Protein AF-A0A258SNY0-F1 (afdb_monomer_lite)

pLDDT: mean 78.44, std 16.52, range [47.41, 96.06]

Structure (mmCIF, N/CA/C/O backbone):
data_AF-A0A258SNY0-F1
#
_entry.id   AF-A0A258SNY0-F1
#
loop_
_atom_site.group_PDB
_atom_site.id
_atom_site.type_symbol
_atom_site.label_atom_id
_atom_site.label_alt_id
_atom_site.label_comp_id
_atom_site.label_asym_id
_atom_site.label_entity_id
_atom_site.label_seq_id
_atom_site.pdbx_PDB_ins_code
_atom_site.Cartn_x
_atom_site.Cartn_y
_atom_site.Cartn_z
_atom_site.occupancy
_atom_site.B_iso_or_equiv
_atom_site.auth_seq_id
_atom_site.auth_comp_id
_atom_site.auth_asym_id
_atom_site.auth_atom_id
_atom_site.pdbx_PDB_model_num
ATOM 1 N N . MET A 1 1 ? 5.018 -7.523 -1.132 1.00 85.94 1 MET A N 1
ATOM 2 C CA . MET A 1 1 ? 5.722 -6.440 -0.406 1.00 85.94 1 MET A CA 1
ATOM 3 C C . MET A 1 1 ? 4.901 -5.987 0.795 1.00 85.94 1 MET A C 1
ATOM 5 O O . MET A 1 1 ? 3.728 -6.340 0.863 1.00 85.94 1 MET A O 1
ATOM 9 N N . ILE A 1 2 ? 5.495 -5.226 1.718 1.00 90.06 2 ILE A N 1
ATOM 10 C CA . ILE A 1 2 ? 4.806 -4.664 2.890 1.00 90.06 2 ILE A CA 1
ATOM 11 C C . ILE A 1 2 ? 4.888 -3.136 2.836 1.00 90.06 2 ILE A C 1
ATOM 13 O O . ILE A 1 2 ? 5.974 -2.595 2.643 1.00 90.06 2 ILE A O 1
ATOM 17 N N . ALA A 1 3 ? 3.759 -2.459 3.033 1.00 90.25 3 ALA A N 1
ATOM 18 C CA . ALA A 1 3 ? 3.656 -1.005 3.106 1.00 90.25 3 ALA A CA 1
ATOM 19 C C . ALA A 1 3 ? 2.977 -0.576 4.413 1.00 90.25 3 ALA A C 1
ATOM 21 O O . ALA A 1 3 ? 2.019 -1.202 4.852 1.00 90.25 3 ALA A O 1
ATOM 22 N N . ASN A 1 4 ? 3.466 0.494 5.042 1.00 90.12 4 ASN A N 1
ATOM 23 C CA . ASN A 1 4 ? 2.977 0.948 6.346 1.00 90.12 4 ASN A CA 1
ATOM 24 C C . ASN A 1 4 ? 2.079 2.181 6.201 1.00 90.12 4 ASN A C 1
ATOM 26 O O . ASN A 1 4 ? 2.569 3.309 6.081 1.00 90.12 4 ASN A O 1
ATOM 30 N N . PHE A 1 5 ? 0.768 1.974 6.268 1.00 90.56 5 PHE A N 1
ATOM 31 C CA . PHE A 1 5 ? -0.232 3.038 6.172 1.00 90.56 5 PHE A CA 1
ATOM 32 C C . PHE A 1 5 ? -0.550 3.603 7.550 1.00 90.56 5 PHE A C 1
ATOM 34 O O . PHE A 1 5 ? -0.514 2.869 8.536 1.00 90.56 5 PHE A O 1
ATOM 41 N N . LYS A 1 6 ? -0.882 4.895 7.644 1.00 91.12 6 LYS A N 1
ATOM 42 C CA . LYS A 1 6 ? -1.506 5.415 8.870 1.00 91.12 6 LYS A CA 1
ATOM 43 C C . LYS A 1 6 ? -2.837 4.696 9.069 1.00 91.12 6 LYS A C 1
ATOM 45 O O . LYS A 1 6 ? -3.544 4.460 8.094 1.00 91.12 6 LYS A O 1
ATOM 50 N N . GLU A 1 7 ? -3.213 4.421 10.311 1.00 86.12 7 GLU A N 1
ATOM 51 C CA . GLU A 1 7 ? -4.513 3.813 10.625 1.00 86.12 7 GLU A CA 1
ATOM 52 C C . GLU A 1 7 ? -5.679 4.570 9.963 1.00 86.12 7 GLU A C 1
ATOM 54 O O . GLU A 1 7 ? -6.530 3.972 9.313 1.00 86.12 7 GLU A O 1
ATOM 59 N N . THR A 1 8 ? -5.639 5.905 9.999 1.00 89.12 8 THR A N 1
ATOM 60 C CA . THR A 1 8 ? -6.658 6.772 9.384 1.00 89.12 8 THR A CA 1
ATOM 61 C C . THR A 1 8 ? -6.747 6.661 7.860 1.00 89.12 8 THR A C 1
ATOM 63 O O . THR A 1 8 ? -7.723 7.117 7.278 1.00 89.12 8 THR A O 1
ATOM 66 N N . GLN A 1 9 ? -5.723 6.123 7.193 1.00 90.06 9 GLN A N 1
ATOM 67 C CA . GLN A 1 9 ? -5.724 5.897 5.744 1.00 90.06 9 GLN A CA 1
ATOM 68 C C . GLN A 1 9 ? -6.345 4.546 5.367 1.00 90.06 9 GLN A C 1
ATOM 70 O O . GLN A 1 9 ? -6.567 4.296 4.188 1.00 90.06 9 GLN A O 1
ATOM 75 N N . LEU A 1 10 ? -6.614 3.667 6.339 1.00 90.94 10 LEU A N 1
ATOM 76 C CA . LEU A 1 10 ? -7.127 2.319 6.092 1.00 90.94 10 LEU A CA 1
ATOM 77 C C . LEU A 1 10 ? -8.652 2.207 6.136 1.00 90.94 10 LEU A C 1
ATOM 79 O O . LEU A 1 10 ? -9.173 1.130 5.851 1.00 90.94 10 LEU A O 1
ATOM 83 N N . THR A 1 11 ? -9.362 3.298 6.438 1.00 90.44 11 THR A N 1
ATOM 84 C CA . THR A 1 11 ? -10.829 3.353 6.580 1.00 90.44 11 THR A CA 1
ATOM 85 C C . THR A 1 11 ? -11.559 2.590 5.476 1.00 90.44 11 THR A C 1
ATOM 87 O O . THR A 1 11 ? -12.398 1.730 5.761 1.00 90.44 11 THR A O 1
ATOM 90 N N . ASP A 1 12 ? -11.151 2.807 4.225 1.00 91.19 12 ASP A N 1
ATOM 91 C CA . ASP A 1 12 ? -11.783 2.220 3.038 1.00 91.19 12 ASP A CA 1
ATOM 92 C C . ASP A 1 12 ? -10.910 1.172 2.341 1.00 91.19 12 ASP A C 1
ATOM 94 O O . ASP A 1 12 ? -11.287 0.636 1.295 1.00 91.19 12 ASP A O 1
ATOM 98 N N . VAL A 1 13 ? -9.753 0.844 2.924 1.00 92.94 13 VAL A N 1
ATOM 99 C CA . VAL A 1 13 ? -8.841 -0.149 2.359 1.00 92.94 13 VAL A CA 1
ATOM 100 C C . VAL A 1 13 ? -9.364 -1.551 2.656 1.00 92.94 13 VAL A C 1
ATOM 102 O O . VAL A 1 13 ? -9.696 -1.889 3.793 1.00 92.94 13 VAL A O 1
ATOM 105 N N . ARG A 1 14 ? -9.464 -2.387 1.626 1.00 93.31 14 ARG A N 1
ATOM 106 C CA . ARG A 1 14 ? -9.977 -3.760 1.697 1.00 93.31 14 ARG A CA 1
ATOM 107 C C . ARG A 1 14 ? -9.106 -4.689 0.857 1.00 93.31 14 ARG A C 1
ATOM 109 O O . ARG A 1 14 ? -8.510 -4.274 -0.136 1.00 93.31 14 ARG A O 1
ATOM 116 N N . LYS A 1 15 ? -9.071 -5.969 1.240 1.00 94.94 15 LYS A N 1
ATOM 117 C CA . LYS A 1 15 ? -8.428 -7.027 0.448 1.00 94.94 15 LYS A CA 1
ATOM 118 C C . LYS A 1 15 ? -8.963 -7.026 -0.991 1.00 94.94 15 LYS A C 1
ATOM 120 O O . LYS A 1 15 ? -10.159 -6.852 -1.209 1.00 94.94 15 LYS A O 1
ATOM 125 N N . GLY A 1 16 ? -8.068 -7.238 -1.951 1.00 94.94 16 GLY A N 1
ATOM 126 C CA . GLY A 1 16 ? -8.358 -7.311 -3.382 1.00 94.94 16 GLY A CA 1
ATOM 127 C C . GLY A 1 16 ? -8.423 -5.962 -4.097 1.00 94.94 16 GLY A C 1
ATOM 128 O O . GLY A 1 16 ? -8.515 -5.941 -5.320 1.00 94.94 16 GLY A O 1
ATOM 129 N N . GLN A 1 17 ? -8.362 -4.831 -3.386 1.00 96.00 17 GLN A N 1
ATOM 130 C CA . GLN A 1 17 ? -8.314 -3.524 -4.043 1.00 96.00 17 GLN A CA 1
ATOM 131 C C . GLN A 1 17 ? -7.026 -3.350 -4.844 1.00 96.00 17 GLN A C 1
ATOM 133 O O . GLN A 1 17 ? -5.949 -3.734 -4.383 1.00 96.00 17 GLN A O 1
ATOM 138 N N . LYS A 1 18 ? -7.160 -2.737 -6.024 1.00 95.75 18 LYS A N 1
ATOM 139 C CA . LYS A 1 18 ? -6.048 -2.432 -6.922 1.00 95.75 18 LYS A CA 1
ATOM 140 C C . LYS A 1 18 ? -5.106 -1.413 -6.282 1.00 95.75 18 LYS A C 1
ATOM 142 O O . LYS A 1 18 ? -5.547 -0.457 -5.639 1.00 95.75 18 LYS A O 1
ATOM 147 N N . VAL A 1 19 ? -3.815 -1.617 -6.500 1.00 95.25 19 VAL A N 1
ATOM 148 C CA . VAL A 1 19 ? -2.736 -0.748 -6.043 1.00 95.25 19 VAL A CA 1
ATOM 149 C C . VAL A 1 19 ? -1.856 -0.390 -7.234 1.00 95.25 19 VAL A C 1
ATOM 151 O O . VAL A 1 19 ? -1.361 -1.279 -7.923 1.00 95.25 19 VAL A O 1
ATOM 154 N N . ALA A 1 20 ? -1.662 0.906 -7.466 1.00 94.19 20 ALA A N 1
ATOM 155 C CA . ALA A 1 20 ? -0.590 1.416 -8.314 1.00 94.19 20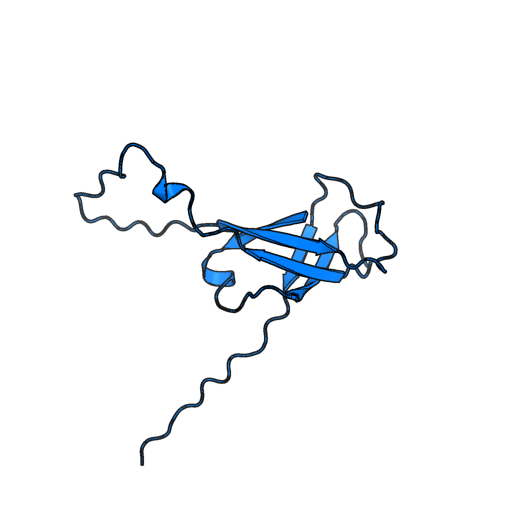 ALA A CA 1
ATOM 156 C C . ALA A 1 20 ? 0.670 1.589 -7.457 1.00 94.19 20 ALA A C 1
ATOM 158 O O . ALA A 1 20 ? 0.577 2.039 -6.313 1.00 94.19 20 ALA A O 1
ATOM 159 N N . ILE A 1 21 ? 1.828 1.193 -7.970 1.00 91.50 21 ILE A N 1
ATOM 160 C CA . ILE A 1 21 ? 3.081 1.163 -7.217 1.00 91.50 21 ILE A CA 1
ATOM 161 C C . ILE A 1 21 ? 4.126 1.942 -8.007 1.00 91.50 21 ILE A C 1
ATOM 163 O O . ILE A 1 21 ? 4.469 1.577 -9.124 1.00 91.50 21 ILE A O 1
ATOM 167 N N . GLU A 1 22 ? 4.677 2.986 -7.405 1.00 91.38 22 GLU A N 1
ATOM 168 C CA . GLU A 1 22 ? 5.843 3.681 -7.945 1.00 91.38 22 GLU A CA 1
ATOM 169 C C . GLU A 1 22 ? 7.096 3.184 -7.226 1.00 91.38 22 GLU A C 1
ATOM 171 O O . GLU A 1 22 ? 7.079 2.967 -6.012 1.00 91.38 22 GLU A O 1
ATOM 176 N N . VAL A 1 23 ? 8.180 2.970 -7.971 1.00 88.81 23 VAL A N 1
ATOM 177 C CA . VAL A 1 23 ? 9.463 2.500 -7.435 1.00 88.81 23 VAL A CA 1
ATOM 178 C C . VAL A 1 23 ? 10.542 3.466 -7.891 1.00 88.81 23 VAL A C 1
ATOM 180 O O . VAL A 1 23 ? 10.735 3.633 -9.093 1.00 88.81 23 VAL A O 1
ATOM 183 N N . ASP A 1 24 ? 11.287 4.051 -6.953 1.00 87.75 24 ASP A N 1
ATOM 184 C CA . ASP A 1 24 ? 12.264 5.114 -7.251 1.00 87.75 24 ASP A CA 1
ATOM 185 C C . ASP A 1 24 ? 13.339 4.674 -8.262 1.00 87.75 24 ASP A C 1
ATOM 187 O O . ASP A 1 24 ? 13.840 5.467 -9.052 1.00 87.75 24 ASP A O 1
ATOM 191 N N . THR A 1 25 ? 13.693 3.385 -8.260 1.00 87.44 25 THR A N 1
ATOM 192 C CA . THR A 1 25 ? 14.673 2.796 -9.192 1.00 87.44 25 THR A CA 1
ATOM 193 C C . THR A 1 25 ? 14.118 2.589 -10.610 1.00 87.44 25 THR A C 1
ATOM 195 O O . THR A 1 25 ? 14.891 2.373 -11.541 1.00 87.44 25 THR A O 1
ATOM 198 N N . PHE A 1 26 ? 12.796 2.651 -10.793 1.00 87.12 26 PHE A N 1
ATOM 199 C CA . PHE A 1 26 ? 12.106 2.437 -12.070 1.00 87.12 26 PHE A CA 1
ATOM 200 C C . PHE A 1 26 ? 11.064 3.540 -12.329 1.00 87.12 26 PHE A C 1
ATOM 202 O O . PHE A 1 26 ? 9.863 3.257 -12.382 1.00 87.12 26 PHE A O 1
ATOM 209 N N . PRO A 1 27 ? 11.491 4.804 -12.489 1.00 84.44 27 PRO A N 1
ATOM 210 C CA . PRO A 1 27 ? 10.566 5.899 -12.753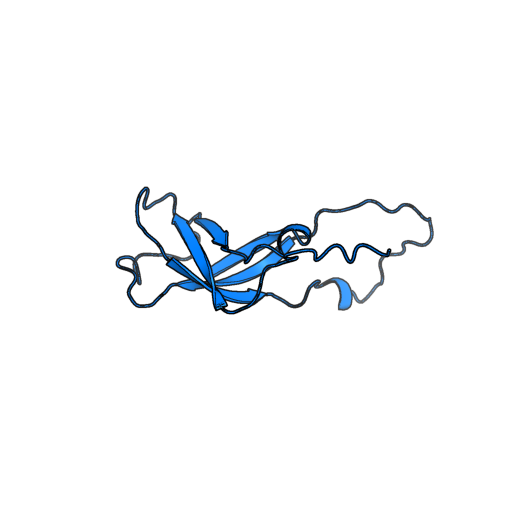 1.00 84.44 27 PRO A CA 1
ATOM 211 C C . PRO A 1 27 ? 9.796 5.657 -14.059 1.00 84.44 27 PRO A C 1
ATOM 213 O O . PRO A 1 27 ? 10.378 5.281 -15.077 1.00 84.44 27 PRO A O 1
ATOM 216 N N . GLY A 1 28 ? 8.479 5.868 -14.024 1.00 83.81 28 GLY A N 1
ATOM 217 C CA . GLY A 1 28 ? 7.588 5.686 -15.176 1.00 83.81 28 GLY A CA 1
ATOM 218 C C . GLY A 1 28 ? 7.208 4.235 -15.490 1.00 83.81 28 GLY A C 1
ATOM 219 O O . GLY A 1 28 ? 6.484 4.004 -16.456 1.00 83.81 28 GLY A O 1
ATOM 220 N N . ALA A 1 29 ? 7.665 3.257 -14.703 1.00 86.75 29 ALA A N 1
ATOM 221 C CA . ALA A 1 29 ? 7.207 1.883 -14.854 1.00 86.75 29 ALA A CA 1
ATOM 222 C C . ALA A 1 29 ? 5.790 1.711 -14.298 1.00 86.75 29 ALA A C 1
ATOM 224 O O . ALA A 1 29 ? 5.508 2.080 -13.160 1.00 86.75 29 ALA A O 1
ATOM 225 N N . ASP A 1 30 ? 4.919 1.093 -15.093 1.00 86.25 30 ASP A N 1
ATOM 226 C CA . ASP A 1 30 ? 3.528 0.865 -14.714 1.00 86.25 30 ASP A CA 1
ATOM 227 C C . ASP A 1 30 ? 3.426 -0.409 -13.859 1.00 86.25 30 ASP A C 1
ATOM 229 O O . ASP A 1 30 ? 3.281 -1.531 -14.360 1.00 86.25 30 ASP A O 1
ATOM 233 N N . ILE A 1 31 ? 3.626 -0.257 -12.544 1.00 90.38 31 ILE A N 1
ATOM 234 C CA . ILE A 1 31 ? 3.587 -1.377 -11.603 1.00 90.38 31 ILE A CA 1
ATOM 235 C C . ILE A 1 31 ? 2.233 -1.436 -10.914 1.00 90.38 31 ILE A C 1
ATOM 237 O O . ILE A 1 31 ? 1.791 -0.500 -10.250 1.00 90.38 31 ILE A O 1
ATOM 241 N N . THR A 1 32 ? 1.585 -2.587 -11.052 1.00 92.88 32 THR A N 1
ATOM 242 C CA . THR A 1 32 ? 0.262 -2.859 -10.500 1.00 92.88 32 THR A CA 1
ATOM 243 C C . THR A 1 32 ? 0.289 -4.066 -9.577 1.00 92.88 32 THR A C 1
ATOM 245 O O . THR A 1 32 ? 1.121 -4.972 -9.685 1.00 92.88 32 THR A O 1
ATOM 248 N N . GLY A 1 33 ? -0.614 -4.035 -8.612 1.00 92.81 33 GLY A N 1
ATOM 249 C CA . GLY A 1 33 ? -0.831 -5.115 -7.675 1.00 92.81 33 GLY A CA 1
ATOM 250 C C . GLY A 1 33 ? -2.177 -4.980 -6.991 1.00 92.81 33 GLY A C 1
ATOM 251 O O . GLY A 1 33 ? -3.018 -4.150 -7.347 1.00 92.81 33 GLY A O 1
ATOM 252 N N . HIS A 1 34 ? -2.349 -5.759 -5.935 1.00 95.25 34 HIS A N 1
ATOM 253 C CA . HIS A 1 34 ? -3.547 -5.741 -5.120 1.00 95.25 34 HIS A CA 1
ATOM 254 C C . HIS A 1 34 ? -3.227 -5.916 -3.636 1.00 95.25 34 HIS A C 1
ATOM 256 O O . HIS A 1 34 ? -2.218 -6.511 -3.242 1.00 95.25 34 HIS A O 1
ATOM 262 N N . VAL A 1 35 ? -4.113 -5.392 -2.790 1.00 96.06 35 VAL A N 1
ATOM 263 C CA . VAL A 1 35 ? -4.053 -5.605 -1.341 1.00 96.06 35 VAL A CA 1
ATOM 264 C C . VAL A 1 35 ? -4.299 -7.086 -1.052 1.00 96.06 35 VAL A C 1
ATOM 266 O O . VAL A 1 35 ? -5.382 -7.600 -1.322 1.00 96.06 35 VAL A O 1
ATOM 269 N N . ASP A 1 36 ? -3.322 -7.773 -0.471 1.00 95.44 36 ASP A N 1
ATOM 270 C CA . ASP A 1 36 ? -3.466 -9.170 -0.048 1.00 95.44 36 ASP A CA 1
ATOM 271 C C . ASP A 1 36 ? -4.060 -9.256 1.358 1.00 95.44 36 ASP A C 1
ATOM 273 O O . ASP A 1 36 ? -5.033 -9.973 1.602 1.00 95.44 36 ASP A O 1
ATOM 277 N N . SER A 1 37 ? -3.491 -8.498 2.294 1.00 92.69 37 SER A N 1
ATOM 278 C CA . SER A 1 37 ? -3.951 -8.478 3.677 1.00 92.69 37 SER A CA 1
ATOM 279 C C . SER A 1 37 ? -3.577 -7.183 4.384 1.00 92.69 37 SER A C 1
ATOM 281 O O . SER A 1 37 ? -2.597 -6.518 4.052 1.00 92.69 37 SER A O 1
ATOM 283 N N . ILE A 1 38 ? -4.375 -6.834 5.385 1.00 91.69 38 ILE A N 1
ATOM 284 C CA . ILE A 1 38 ? -4.066 -5.789 6.356 1.00 91.69 38 ILE A CA 1
ATOM 285 C C . ILE A 1 38 ? -3.724 -6.526 7.646 1.00 91.69 38 ILE A C 1
ATOM 287 O O . ILE A 1 38 ? -4.478 -7.412 8.058 1.00 91.69 38 ILE A O 1
ATOM 291 N N . ALA A 1 39 ? -2.581 -6.216 8.254 1.00 85.31 39 ALA A N 1
ATOM 292 C CA . ALA A 1 39 ? -2.223 -6.825 9.524 1.00 85.31 39 ALA A CA 1
ATOM 293 C C . ALA A 1 39 ? -3.299 -6.493 10.576 1.00 85.31 39 ALA A C 1
ATOM 295 O O . ALA A 1 39 ? -3.762 -5.348 10.619 1.00 85.31 39 ALA A O 1
ATOM 296 N N . PRO A 1 40 ? -3.701 -7.456 11.425 1.00 71.25 40 PRO A N 1
ATOM 297 C CA . PRO A 1 40 ? -4.594 -7.166 12.538 1.00 71.25 40 PRO A CA 1
ATOM 298 C C . PRO A 1 40 ? -3.948 -6.064 13.381 1.00 71.25 40 PRO A C 1
ATOM 300 O O . PRO A 1 40 ? -2.775 -6.154 13.748 1.00 71.25 40 PRO A O 1
ATOM 303 N N . ALA A 1 41 ? -4.668 -4.965 13.583 1.00 63.03 41 ALA A N 1
ATOM 304 C CA . ALA A 1 41 ? -4.087 -3.771 14.162 1.00 63.03 41 ALA A CA 1
ATOM 305 C C . ALA A 1 41 ? -3.572 -4.031 15.591 1.00 63.03 41 ALA A C 1
ATOM 307 O O . ALA A 1 41 ? -4.300 -4.503 16.460 1.00 63.03 41 ALA A O 1
ATOM 308 N N . SER A 1 42 ? -2.321 -3.615 15.809 1.00 54.59 42 SER A N 1
ATOM 309 C CA . SER A 1 42 ? -1.599 -3.427 17.077 1.00 54.59 42 SER A CA 1
ATOM 310 C C . SER A 1 42 ? -0.942 -4.656 17.738 1.00 54.59 42 SER A C 1
ATOM 312 O O . SER A 1 42 ? -1.576 -5.537 18.303 1.00 54.59 42 SER A O 1
ATOM 314 N N . GLY A 1 43 ? 0.395 -4.621 17.798 1.00 47.41 43 GLY A N 1
ATOM 315 C CA . GLY A 1 43 ? 1.207 -5.412 18.732 1.00 47.41 43 GLY A CA 1
ATOM 316 C C . GLY A 1 43 ? 1.120 -4.933 20.191 1.00 47.41 43 GLY A C 1
ATOM 317 O O . GLY A 1 43 ? 1.905 -5.380 21.018 1.00 47.41 43 GLY A O 1
ATOM 318 N N . GLN A 1 44 ? 0.189 -4.029 20.522 1.00 48.81 44 GLN A N 1
ATOM 319 C CA . GLN A 1 44 ? -0.043 -3.575 21.899 1.00 48.81 44 GLN A CA 1
ATOM 320 C C . GLN A 1 44 ? -0.925 -4.536 22.708 1.00 48.81 44 GLN A C 1
ATOM 322 O O . GLN A 1 44 ? -0.917 -4.468 23.931 1.00 48.81 44 GLN A O 1
ATOM 327 N N . VAL A 1 45 ? -1.624 -5.476 22.062 1.00 48.28 45 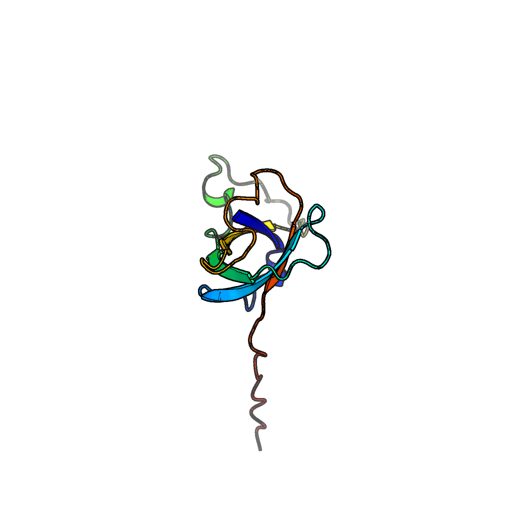VAL A N 1
ATOM 328 C CA . VAL A 1 45 ? -2.442 -6.483 22.769 1.00 48.28 45 VAL A CA 1
ATOM 329 C C . VAL A 1 45 ? -1.576 -7.534 23.494 1.00 48.28 45 VAL A C 1
ATOM 331 O O . VAL A 1 45 ? -2.081 -8.281 24.322 1.00 48.28 45 VAL A O 1
ATOM 334 N N . PHE A 1 46 ? -0.263 -7.578 23.228 1.00 47.75 46 PHE A N 1
ATOM 335 C CA . PHE A 1 46 ? 0.675 -8.550 23.812 1.00 47.75 46 PHE A CA 1
ATOM 336 C C . PHE A 1 46 ? 1.756 -7.928 24.709 1.00 47.75 46 PHE A C 1
ATOM 338 O O . PHE A 1 46 ? 2.762 -8.577 25.001 1.00 47.75 46 PHE A O 1
ATOM 345 N N . ALA A 1 47 ? 1.594 -6.682 25.159 1.00 52.41 47 ALA A N 1
ATOM 346 C CA . ALA A 1 47 ? 2.475 -6.156 26.196 1.00 52.41 47 ALA A CA 1
ATOM 347 C C . ALA A 1 47 ? 2.149 -6.847 27.534 1.00 52.41 47 ALA A C 1
ATOM 349 O O . ALA A 1 47 ? 1.022 -6.778 28.015 1.00 52.41 47 ALA A O 1
ATOM 350 N N . LEU A 1 48 ? 3.144 -7.501 28.146 1.00 51.94 48 LEU A N 1
ATOM 351 C CA . LEU A 1 48 ? 3.046 -8.111 29.486 1.00 51.94 48 LEU A CA 1
ATOM 352 C C . LEU A 1 48 ? 2.679 -7.098 30.586 1.00 51.94 48 LEU A C 1
ATOM 354 O O . LEU A 1 48 ? 2.237 -7.489 31.662 1.00 51.94 48 LEU A O 1
ATOM 358 N N . LEU A 1 49 ? 2.861 -5.808 30.309 1.00 55.28 49 LEU A N 1
ATOM 359 C CA . LEU A 1 49 ? 2.476 -4.697 31.164 1.00 55.28 49 LEU A CA 1
ATOM 360 C C . LEU A 1 49 ? 1.561 -3.766 30.356 1.00 55.28 49 LEU A C 1
ATOM 362 O O . LEU A 1 49 ? 2.009 -3.245 29.328 1.00 55.28 49 LEU A O 1
ATOM 366 N N . PRO A 1 50 ? 0.303 -3.539 30.776 1.00 51.34 50 PRO A N 1
ATOM 367 C CA . PRO A 1 50 ? -0.497 -2.470 30.201 1.00 51.34 50 PRO A CA 1
ATOM 368 C C . PRO A 1 50 ? 0.225 -1.136 30.452 1.00 51.34 50 PRO A C 1
ATOM 370 O O . PRO A 1 50 ? 0.796 -0.952 31.530 1.00 51.34 50 PRO A O 1
ATOM 373 N N . PRO A 1 51 ? 0.240 -0.205 29.485 1.00 56.09 51 PRO A N 1
ATOM 374 C CA . PRO A 1 51 ? 0.747 1.132 29.745 1.00 56.09 51 PRO A CA 1
ATOM 375 C C . PRO A 1 51 ? -0.069 1.739 30.892 1.00 56.09 51 PRO A C 1
ATOM 377 O O . PRO A 1 51 ? -1.299 1.785 30.827 1.00 56.09 51 PRO A O 1
ATOM 380 N N . ASP A 1 52 ? 0.621 2.149 31.955 1.00 55.84 52 ASP A N 1
ATOM 381 C CA . ASP A 1 52 ? 0.039 2.792 33.131 1.00 55.84 52 ASP A CA 1
ATOM 382 C C . ASP A 1 52 ? -0.470 4.194 32.754 1.00 55.84 52 ASP A C 1
ATOM 384 O O . ASP A 1 52 ? 0.183 5.216 32.955 1.00 55.84 52 ASP A O 1
ATOM 388 N N . ASN A 1 53 ? -1.634 4.233 32.106 1.00 51.16 53 ASN A N 1
ATOM 389 C CA . ASN A 1 53 ? -2.285 5.451 31.633 1.00 51.16 53 ASN A CA 1
ATOM 390 C C . ASN A 1 53 ? -3.314 5.970 32.661 1.00 51.16 53 ASN A C 1
ATOM 392 O O . ASN A 1 53 ? -4.364 6.491 32.283 1.00 51.16 53 ASN A O 1
ATOM 396 N N . ALA A 1 54 ? -3.038 5.844 33.965 1.00 47.41 54 ALA A N 1
ATOM 397 C CA . ALA A 1 54 ? -3.941 6.237 35.056 1.00 47.41 54 ALA A CA 1
ATOM 398 C C . ALA A 1 54 ? -4.015 7.761 35.336 1.00 47.41 54 ALA A C 1
ATOM 400 O O . ALA A 1 54 ? -4.513 8.174 36.380 1.00 47.41 54 ALA A O 1
ATOM 401 N N . THR A 1 55 ? -3.542 8.622 34.423 1.00 55.50 55 THR A N 1
ATOM 402 C CA . THR A 1 55 ? -3.455 10.088 34.633 1.00 55.50 55 THR A CA 1
ATOM 403 C C . THR A 1 55 ? -4.207 10.949 33.611 1.00 55.50 55 THR A C 1
ATOM 405 O O . THR A 1 55 ? -4.165 12.172 33.699 1.00 55.50 55 THR A O 1
ATOM 408 N N . GLY A 1 56 ? -4.946 10.360 32.663 1.00 57.00 56 GLY A N 1
ATOM 409 C CA . GLY A 1 56 ? -5.874 11.119 31.807 1.00 57.00 56 GLY A CA 1
ATOM 410 C C . GLY A 1 56 ? -5.239 12.002 30.719 1.00 57.00 56 GLY A C 1
ATOM 411 O O . GLY A 1 56 ? -5.945 12.800 30.107 1.00 57.00 56 GLY A O 1
ATOM 412 N N . ASN A 1 57 ? -3.947 11.847 30.414 1.00 59.53 57 ASN A N 1
ATOM 413 C CA . ASN A 1 57 ? -3.325 12.504 29.260 1.00 59.53 57 ASN A CA 1
ATOM 414 C C . ASN A 1 57 ? -3.412 11.618 28.009 1.00 59.53 57 ASN A C 1
ATOM 416 O O . ASN A 1 57 ? -2.602 10.717 27.799 1.00 59.53 57 ASN A O 1
ATOM 420 N N . PHE A 1 58 ? -4.385 11.898 27.142 1.00 65.69 58 PHE A N 1
ATOM 421 C CA . PHE A 1 58 ? -4.499 11.244 25.838 1.00 65.69 58 PHE A CA 1
ATOM 422 C C . PHE A 1 58 ? -3.597 11.945 24.813 1.00 65.69 58 PHE A C 1
ATOM 424 O O . PHE A 1 58 ? -4.012 12.885 24.135 1.00 65.69 58 PHE A O 1
ATOM 431 N N . THR A 1 59 ? -2.347 11.499 24.664 1.00 66.94 59 THR A N 1
ATOM 432 C CA . THR A 1 59 ? -1.509 11.929 23.533 1.00 66.94 59 THR A CA 1
ATOM 433 C C . THR A 1 59 ? -1.843 11.087 22.302 1.00 66.94 59 THR A C 1
ATOM 435 O O . THR A 1 59 ? -1.568 9.890 22.257 1.00 66.94 59 THR A O 1
ATOM 438 N N . LYS A 1 60 ? -2.434 11.706 21.274 1.00 78.56 60 LYS A N 1
ATOM 439 C CA . LYS A 1 60 ? -2.727 11.038 19.999 1.00 78.56 60 LYS A CA 1
ATOM 440 C C . LYS A 1 60 ? -1.428 10.761 19.235 1.00 78.56 60 LYS A C 1
ATOM 442 O O . LYS A 1 60 ? -0.843 11.672 18.654 1.00 78.56 60 LYS A O 1
ATOM 447 N N . ILE A 1 61 ? -1.000 9.502 19.204 1.00 81.50 61 ILE A N 1
ATOM 448 C CA . ILE A 1 61 ? 0.165 9.049 18.433 1.00 81.50 61 ILE A CA 1
ATOM 449 C C . ILE A 1 61 ? -0.306 8.520 17.074 1.00 81.50 61 ILE A C 1
ATOM 451 O O . ILE A 1 61 ? -1.323 7.836 16.976 1.00 81.50 61 ILE A O 1
ATOM 455 N N . VAL A 1 62 ? 0.426 8.837 16.001 1.00 85.19 62 VAL A N 1
ATOM 456 C CA . VAL A 1 62 ? 0.134 8.293 14.667 1.00 85.19 62 VAL A CA 1
ATOM 457 C C . VAL A 1 62 ? 0.566 6.831 14.620 1.00 85.19 62 VAL A C 1
ATOM 459 O O . VAL A 1 62 ? 1.752 6.531 14.491 1.00 85.19 62 VAL A O 1
ATOM 462 N N . GLN A 1 63 ? -0.403 5.923 14.675 1.00 84.19 63 GLN A N 1
ATOM 463 C CA . GLN A 1 63 ? -0.161 4.501 14.491 1.00 84.19 63 GLN A CA 1
ATOM 464 C C . GLN A 1 63 ? -0.091 4.147 13.003 1.00 84.19 63 GLN A C 1
ATOM 466 O O . GLN A 1 63 ? -0.888 4.622 12.185 1.00 84.19 63 GLN A O 1
ATOM 471 N N . ARG A 1 64 ? 0.878 3.300 12.648 1.00 89.44 64 ARG A N 1
ATOM 472 C CA . ARG A 1 64 ? 1.007 2.733 11.305 1.00 89.44 64 ARG A CA 1
ATOM 473 C C . ARG A 1 64 ? 0.738 1.238 11.330 1.00 89.44 64 ARG A C 1
ATOM 475 O O . ARG A 1 64 ? 1.202 0.541 12.227 1.00 89.44 64 ARG A O 1
ATOM 482 N N . ILE A 1 65 ? 0.004 0.769 10.332 1.00 89.62 65 ILE A N 1
ATOM 483 C CA . ILE A 1 65 ? -0.420 -0.617 10.191 1.00 89.62 65 ILE A CA 1
ATOM 484 C C . ILE A 1 65 ? 0.204 -1.194 8.913 1.00 89.62 65 ILE A C 1
ATOM 486 O O . ILE A 1 65 ? 0.064 -0.592 7.840 1.00 89.62 65 ILE A O 1
ATOM 490 N N . PRO A 1 66 ? 0.890 -2.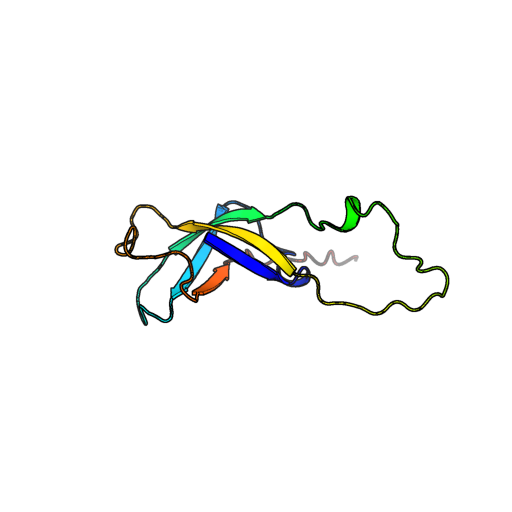345 9.007 1.00 92.00 66 PRO A N 1
ATOM 491 C CA . PRO A 1 66 ? 1.403 -3.0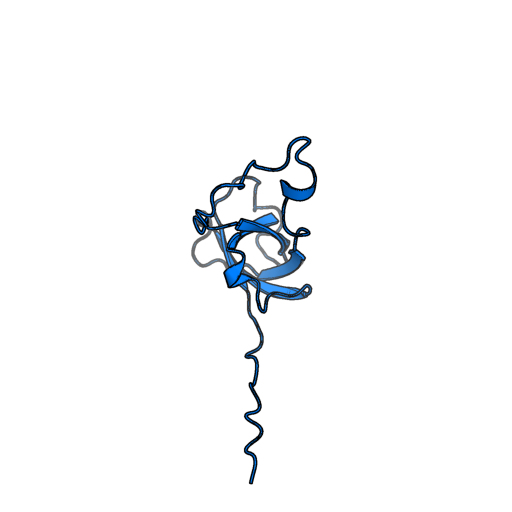43 7.841 1.00 92.00 66 PRO A CA 1
ATOM 492 C C . PRO A 1 66 ? 0.271 -3.553 6.943 1.00 92.00 66 PRO A C 1
ATOM 494 O O . PRO A 1 66 ? -0.656 -4.226 7.394 1.00 92.00 66 PRO A O 1
ATOM 497 N N . VAL A 1 67 ? 0.390 -3.285 5.650 1.00 92.88 67 VAL A N 1
ATOM 498 C CA . VAL A 1 67 ? -0.459 -3.819 4.587 1.00 92.88 67 VAL A CA 1
ATOM 499 C C . VAL A 1 67 ? 0.420 -4.620 3.644 1.00 92.88 67 VAL A C 1
ATOM 501 O O . VAL A 1 67 ? 1.418 -4.118 3.119 1.00 92.88 67 VAL A O 1
ATOM 504 N N . LYS A 1 68 ? 0.054 -5.880 3.426 1.00 93.00 68 LYS A N 1
ATOM 505 C CA . LYS A 1 68 ? 0.691 -6.732 2.434 1.00 93.00 68 LYS A CA 1
ATOM 506 C C . LYS A 1 68 ? 0.059 -6.478 1.074 1.00 93.00 68 LYS A C 1
ATOM 508 O O . LYS A 1 68 ? -1.155 -6.583 0.911 1.00 93.00 68 LYS A O 1
ATOM 513 N N . ILE A 1 69 ? 0.906 -6.168 0.102 1.00 92.88 69 ILE A N 1
ATOM 514 C CA . ILE A 1 69 ? 0.533 -5.942 -1.296 1.00 92.88 69 ILE A CA 1
ATOM 515 C C . ILE A 1 69 ? 1.220 -7.014 -2.140 1.00 92.88 69 ILE A C 1
ATOM 517 O O . ILE A 1 69 ? 2.436 -7.226 -2.015 1.00 92.88 69 ILE A O 1
ATOM 521 N N . THR A 1 70 ? 0.451 -7.691 -2.982 1.00 92.44 70 THR A N 1
ATOM 522 C CA . THR A 1 70 ? 0.954 -8.652 -3.966 1.00 92.44 70 THR A CA 1
ATOM 523 C C . THR A 1 70 ? 1.004 -7.969 -5.322 1.00 92.44 70 THR A C 1
ATOM 525 O O . THR A 1 70 ? 0.083 -7.244 -5.679 1.00 92.44 70 THR A O 1
ATOM 528 N N . ILE A 1 71 ? 2.103 -8.160 -6.044 1.00 91.00 71 ILE A N 1
ATOM 529 C CA . ILE A 1 71 ? 2.296 -7.604 -7.387 1.00 91.00 71 ILE A CA 1
ATOM 530 C C . ILE A 1 71 ? 1.621 -8.544 -8.375 1.00 91.00 71 ILE A C 1
ATOM 532 O O . ILE A 1 71 ? 1.717 -9.763 -8.210 1.00 91.00 71 ILE A O 1
ATOM 536 N N . ASP A 1 72 ? 0.935 -7.986 -9.364 1.00 90.38 72 ASP A N 1
ATOM 537 C CA . ASP A 1 72 ? 0.230 -8.793 -10.349 1.00 90.38 72 ASP A CA 1
ATOM 538 C C . ASP A 1 72 ? 1.240 -9.585 -11.211 1.00 90.38 72 ASP A C 1
ATOM 540 O O . ASP A 1 72 ? 2.336 -9.092 -11.501 1.00 90.38 72 ASP A O 1
ATOM 544 N N . PRO A 1 73 ? 0.923 -10.835 -11.592 1.00 81.00 73 PRO A N 1
ATOM 545 C CA . PRO A 1 73 ? 1.876 -11.743 -12.237 1.00 81.00 73 PRO A CA 1
ATOM 546 C C . PRO A 1 73 ? 2.330 -11.268 -13.621 1.00 81.00 73 PRO A C 1
ATOM 548 O O . PRO A 1 73 ? 3.462 -11.540 -14.013 1.00 81.00 73 PRO A O 1
ATOM 551 N N . ASP A 1 74 ? 1.487 -10.507 -14.322 1.00 80.31 74 ASP A N 1
ATOM 552 C CA . ASP A 1 74 ? 1.763 -9.988 -15.668 1.00 80.31 74 ASP A CA 1
ATOM 553 C C . ASP A 1 74 ? 2.668 -8.743 -15.648 1.00 80.31 74 ASP A C 1
ATOM 555 O O . ASP A 1 74 ? 2.873 -8.080 -16.667 1.00 80.31 74 ASP A O 1
ATOM 559 N N . ASN A 1 75 ? 3.210 -8.390 -14.479 1.00 76.19 75 ASN A N 1
ATOM 560 C CA . ASN A 1 75 ? 4.045 -7.216 -14.340 1.00 76.19 75 ASN A CA 1
ATOM 561 C C . ASN A 1 75 ? 5.412 -7.406 -15.030 1.00 76.19 75 ASN A C 1
ATOM 563 O O . ASN A 1 75 ? 6.162 -8.312 -14.657 1.00 76.19 75 ASN A O 1
ATOM 567 N N . PRO A 1 76 ? 5.823 -6.509 -15.946 1.00 73.38 76 PRO A N 1
ATOM 568 C CA . PRO A 1 76 ? 7.088 -6.637 -16.679 1.00 73.38 76 PRO A CA 1
ATOM 569 C C . PRO A 1 76 ? 8.339 -6.527 -15.790 1.00 73.38 76 PRO A C 1
ATOM 571 O O . PRO A 1 76 ? 9.444 -6.867 -16.219 1.00 73.38 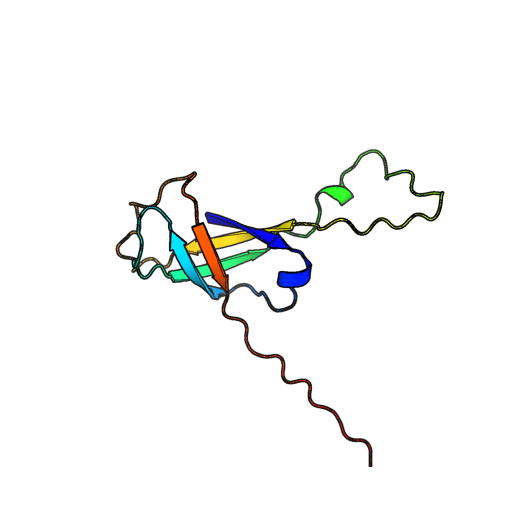76 PRO A O 1
ATOM 574 N N . LEU A 1 77 ? 8.190 -6.055 -14.549 1.00 76.88 77 LEU A N 1
ATOM 575 C CA . LEU A 1 77 ? 9.256 -5.961 -13.553 1.00 76.88 77 LEU A CA 1
ATOM 576 C C . LEU A 1 77 ? 9.178 -7.058 -12.481 1.00 76.88 77 LEU A C 1
ATOM 578 O O . LEU A 1 77 ? 9.985 -7.049 -11.541 1.00 76.88 77 LEU A O 1
ATOM 582 N N . ALA A 1 78 ? 8.266 -8.028 -12.621 1.00 67.69 78 ALA A N 1
ATOM 583 C CA . ALA A 1 78 ? 8.229 -9.215 -11.777 1.00 67.69 78 ALA A CA 1
ATOM 584 C C . ALA A 1 78 ? 9.605 -9.913 -11.800 1.00 67.69 78 ALA A C 1
ATOM 586 O O . ALA A 1 78 ? 10.153 -10.235 -12.851 1.00 67.69 78 ALA A O 1
ATOM 587 N N . GLY A 1 79 ? 10.221 -10.071 -10.624 1.00 73.19 79 GLY A N 1
ATOM 588 C CA . GLY A 1 79 ? 11.573 -10.629 -10.468 1.00 73.19 79 GLY A CA 1
ATOM 589 C C . GLY A 1 79 ? 12.732 -9.620 -10.530 1.00 73.19 79 GLY A C 1
ATOM 590 O O . GLY A 1 79 ? 13.846 -9.960 -10.133 1.00 73.19 79 GLY A O 1
ATOM 591 N N . ARG A 1 80 ? 12.498 -8.370 -10.954 1.00 80.81 80 ARG A N 1
ATOM 592 C CA . ARG A 1 80 ? 13.495 -7.278 -10.868 1.00 80.81 80 ARG A CA 1
ATOM 593 C C . ARG A 1 80 ? 13.377 -6.462 -9.588 1.00 80.81 80 ARG A C 1
ATOM 595 O O . ARG A 1 80 ? 14.352 -5.844 -9.163 1.00 80.81 80 ARG A O 1
ATOM 602 N N . LEU A 1 81 ? 12.200 -6.481 -8.971 1.00 81.62 81 LEU A N 1
ATOM 603 C CA . LEU A 1 81 ? 11.961 -5.845 -7.684 1.00 81.62 81 LEU A CA 1
ATOM 604 C C . LEU A 1 81 ? 12.664 -6.630 -6.577 1.00 81.62 81 LEU A C 1
ATOM 606 O O . LEU A 1 81 ? 12.451 -7.832 -6.412 1.00 81.62 81 LEU A O 1
ATOM 610 N N . ARG A 1 82 ? 13.518 -5.941 -5.818 1.00 82.00 82 ARG A N 1
ATOM 611 C CA . ARG A 1 82 ? 14.313 -6.528 -4.736 1.00 82.00 82 ARG A CA 1
ATOM 612 C C . ARG A 1 82 ? 13.818 -6.043 -3.372 1.00 82.00 82 ARG A C 1
ATOM 614 O O . ARG A 1 82 ? 13.345 -4.909 -3.264 1.00 82.00 82 ARG A O 1
ATOM 621 N N . PRO A 1 83 ? 13.948 -6.864 -2.315 1.00 79.19 83 PRO A N 1
ATOM 622 C CA . PRO A 1 83 ? 13.732 -6.404 -0.948 1.00 79.19 83 PRO A CA 1
ATOM 623 C C . PRO A 1 83 ? 14.564 -5.152 -0.641 1.00 79.19 83 PRO A C 1
ATOM 625 O O . PRO A 1 83 ? 15.726 -5.072 -1.029 1.00 79.19 83 PRO A O 1
ATOM 628 N N . GLY A 1 84 ? 13.961 -4.186 0.055 1.00 79.62 84 GLY A N 1
ATOM 629 C CA . GLY A 1 84 ? 14.618 -2.933 0.443 1.00 79.62 84 GLY A CA 1
ATOM 630 C C . GLY A 1 84 ? 14.484 -1.779 -0.556 1.00 79.62 84 GLY A C 1
ATOM 631 O O . GLY A 1 84 ? 14.881 -0.670 -0.220 1.00 79.62 84 GLY A O 1
ATOM 632 N N . MET A 1 85 ? 13.905 -1.992 -1.743 1.00 86.00 85 MET A N 1
ATOM 633 C CA . MET A 1 85 ? 13.574 -0.886 -2.651 1.00 86.00 85 MET A CA 1
ATOM 634 C C . MET A 1 85 ? 12.510 0.039 -2.042 1.00 86.00 85 MET A C 1
ATOM 636 O O . MET A 1 85 ? 11.513 -0.434 -1.489 1.00 86.00 85 MET A O 1
ATOM 640 N N . SER A 1 86 ? 12.720 1.349 -2.181 1.00 85.06 86 SER A N 1
ATOM 641 C CA . SER A 1 86 ? 11.747 2.383 -1.822 1.00 85.06 86 SER A CA 1
ATOM 642 C C . SER A 1 86 ? 10.593 2.394 -2.812 1.00 85.06 86 SER A C 1
ATOM 644 O O . SER A 1 86 ? 10.814 2.390 -4.025 1.00 85.06 86 SER A O 1
ATOM 646 N N . VAL A 1 87 ? 9.367 2.393 -2.286 1.00 87.00 87 VAL A N 1
ATOM 647 C CA . VAL A 1 87 ? 8.147 2.372 -3.096 1.00 87.00 87 VAL A CA 1
ATOM 648 C C . VAL A 1 87 ? 7.079 3.296 -2.528 1.00 87.00 87 VAL A C 1
ATOM 650 O O . VAL A 1 87 ? 6.964 3.450 -1.308 1.00 87.00 87 VAL A O 1
ATOM 653 N N . VAL A 1 88 ? 6.243 3.836 -3.411 1.00 90.94 88 VAL A N 1
ATOM 654 C CA . VAL A 1 88 ? 5.058 4.622 -3.062 1.00 90.94 88 VAL A CA 1
ATOM 655 C C . VAL A 1 88 ? 3.812 3.898 -3.589 1.00 90.94 88 VAL A C 1
ATOM 657 O O . VAL A 1 88 ? 3.579 3.873 -4.796 1.00 90.94 88 VAL A O 1
ATOM 660 N N . PRO A 1 89 ? 3.018 3.255 -2.712 1.00 92.69 89 PRO A N 1
ATOM 661 C CA . PRO A 1 89 ? 1.791 2.577 -3.113 1.00 92.69 89 PRO A CA 1
ATOM 662 C C . PRO A 1 89 ? 0.566 3.500 -3.031 1.00 92.69 89 PRO A C 1
ATOM 664 O O . PRO A 1 89 ? 0.314 4.132 -2.003 1.00 92.69 89 PRO A O 1
ATOM 667 N N . THR A 1 90 ? -0.260 3.476 -4.074 1.00 95.00 90 THR A N 1
ATOM 668 C CA . THR A 1 90 ? -1.543 4.185 -4.162 1.00 95.00 90 THR A CA 1
ATOM 669 C C . THR A 1 90 ? -2.678 3.178 -4.310 1.00 95.00 90 THR A C 1
ATOM 671 O O . THR A 1 90 ? -2.795 2.506 -5.333 1.00 95.00 90 THR A O 1
ATOM 674 N N . VAL A 1 91 ? -3.522 3.054 -3.282 1.00 95.31 91 VAL A N 1
ATOM 675 C CA . VAL A 1 91 ? -4.662 2.122 -3.279 1.00 95.31 91 VAL A CA 1
ATOM 676 C C . VAL A 1 91 ? -5.896 2.805 -3.864 1.00 95.31 91 VAL A C 1
ATOM 678 O O . VAL A 1 91 ? -6.295 3.874 -3.406 1.00 95.31 91 VAL A O 1
ATOM 681 N N . THR A 1 92 ? -6.542 2.172 -4.842 1.00 94.44 92 THR A N 1
ATOM 682 C CA . THR A 1 92 ? -7.836 2.634 -5.353 1.00 94.44 92 THR A CA 1
ATOM 683 C C . THR A 1 92 ? -8.959 2.146 -4.441 1.00 94.44 92 THR A C 1
ATOM 685 O O . THR A 1 92 ? -9.280 0.956 -4.406 1.00 94.44 92 THR A O 1
ATOM 688 N N . VAL A 1 93 ? -9.589 3.077 -3.727 1.00 91.75 93 VAL A N 1
ATOM 689 C CA . VAL A 1 93 ? -10.776 2.817 -2.904 1.00 91.75 93 VAL A CA 1
ATOM 690 C C . VAL A 1 93 ? -12.039 3.253 -3.647 1.00 91.75 93 VAL A C 1
ATOM 692 O O . VAL A 1 93 ? -12.017 4.202 -4.430 1.00 91.75 93 VAL A O 1
ATOM 695 N N . LYS A 1 94 ? -13.155 2.548 -3.436 1.00 82.12 94 LYS A N 1
ATOM 696 C CA . LYS A 1 94 ? -14.448 2.995 -3.971 1.00 82.12 94 LYS A CA 1
ATOM 697 C C . LYS A 1 94 ? -14.935 4.184 -3.134 1.00 82.12 94 LYS A C 1
ATOM 699 O O . LYS A 1 94 ? -14.851 4.092 -1.911 1.00 82.12 94 LYS A O 1
ATOM 704 N N . PRO A 1 95 ? -15.462 5.261 -3.741 1.00 65.12 95 PRO A N 1
ATOM 705 C CA . PRO A 1 95 ? -16.063 6.343 -2.975 1.00 65.12 95 PRO A CA 1
ATOM 706 C C . PRO A 1 95 ? -17.252 5.805 -2.172 1.00 65.12 95 PRO A C 1
ATOM 708 O O . PRO A 1 95 ? -18.145 5.157 -2.723 1.00 65.12 95 PRO A O 1
ATOM 711 N N . VAL A 1 96 ? -17.255 6.068 -0.867 1.00 58.16 96 VAL A N 1
ATOM 712 C CA . VAL A 1 96 ? -18.401 5.784 -0.003 1.00 58.16 96 VAL A CA 1
ATOM 713 C C . VAL A 1 96 ? -19.483 6.809 -0.335 1.00 58.16 96 VAL A C 1
ATOM 715 O O . VAL A 1 96 ? -19.342 7.993 -0.037 1.00 58.16 96 VAL A O 1
ATOM 718 N N . GLN A 1 97 ? -20.565 6.375 -0.983 1.00 52.94 97 GLN A N 1
ATOM 719 C CA . GLN A 1 97 ? -21.769 7.195 -1.084 1.00 52.94 97 GLN A CA 1
ATOM 720 C C . GLN A 1 97 ? -22.417 7.234 0.299 1.00 52.94 97 GLN A C 1
ATOM 722 O O . GLN A 1 97 ? -23.071 6.280 0.714 1.00 52.94 97 GLN A O 1
ATOM 727 N N . HIS A 1 98 ? -22.239 8.333 1.026 1.00 50.19 98 HIS A N 1
ATOM 728 C CA . HIS A 1 98 ? -23.119 8.625 2.148 1.00 50.19 98 HIS A CA 1
ATOM 729 C C . HIS A 1 98 ? -24.483 9.002 1.567 1.00 50.19 98 HIS A C 1
ATOM 731 O O . HIS A 1 98 ? -24.684 10.129 1.123 1.00 50.19 98 HIS A O 1
ATOM 737 N N . SER A 1 99 ? -25.415 8.048 1.527 1.00 51.66 99 SER A N 1
ATOM 738 C CA . SER A 1 99 ? -26.819 8.357 1.284 1.00 51.66 99 SER A CA 1
ATOM 739 C C . SER A 1 99 ? -27.325 9.173 2.471 1.00 51.66 99 SER A C 1
ATOM 741 O O . SER A 1 99 ? -27.625 8.624 3.533 1.00 51.66 99 SER A O 1
ATOM 743 N N . THR A 1 100 ? -27.385 10.491 2.321 1.00 47.88 100 THR A N 1
ATOM 744 C CA . THR A 1 100 ? -28.115 11.349 3.248 1.00 47.88 100 THR A CA 1
ATOM 745 C C . THR A 1 100 ? -29.589 10.984 3.107 1.00 47.88 100 THR A C 1
ATOM 747 O O . THR A 1 100 ? -30.238 11.357 2.132 1.00 47.88 100 THR A O 1
ATOM 750 N N . ALA A 1 101 ? -30.115 10.196 4.044 1.00 49.62 101 ALA A N 1
ATOM 751 C CA . ALA A 1 101 ? -31.552 10.026 4.177 1.00 49.62 101 ALA A CA 1
ATOM 752 C C . ALA A 1 101 ? -32.120 11.378 4.624 1.00 49.62 101 ALA A C 1
ATOM 754 O O . ALA A 1 101 ? -32.016 11.754 5.791 1.00 49.62 101 ALA A O 1
ATOM 755 N N . ALA A 1 102 ? -32.641 12.147 3.669 1.00 48.66 102 ALA A N 1
ATOM 756 C CA . ALA A 1 102 ? -33.438 13.323 3.959 1.00 48.66 102 ALA A CA 1
ATOM 757 C C . ALA A 1 102 ? -34.733 12.845 4.625 1.00 48.66 102 ALA A C 1
ATOM 759 O O . ALA A 1 102 ? -35.561 12.194 3.991 1.00 48.66 102 ALA A O 1
ATOM 760 N N . ALA A 1 103 ? -34.869 13.123 5.918 1.00 48.88 103 ALA A N 1
ATOM 761 C CA . ALA A 1 103 ? -36.153 13.060 6.589 1.00 48.88 103 ALA A CA 1
ATOM 762 C C . ALA A 1 103 ? -37.027 14.204 6.052 1.00 48.88 103 ALA A C 1
ATOM 764 O O . ALA A 1 103 ? -36.612 15.366 6.055 1.00 48.88 103 ALA A O 1
ATOM 765 N N . SER A 1 104 ? -38.218 13.872 5.566 1.00 51.12 104 SER A N 1
ATOM 766 C CA . SER A 1 104 ? -39.337 14.789 5.329 1.00 51.12 104 SER A CA 1
ATOM 767 C C . SER A 1 104 ? -40.626 14.037 5.613 1.00 51.12 104 SER A C 1
ATOM 769 O O . SER A 1 104 ? -40.706 12.864 5.182 1.00 51.12 104 SER A O 1
#

Radius of gyration: 18.4 Å; chains: 1; bounding box: 54×26×52 Å

Foldseek 3Di:
DKDWDFPVVCPQPDWFFKKFKDFPVDHPFGWIWTFHDWPDDDPQVPDPDNPPPVPPDDDDDGHITIIDIDTDPPRPCVVVDDPPTDMDMDTDGDDDPPPPPDDD

Secondary structure (DSSP, 8-state):
-EEEEEGGG-TT--TT-EEEEEETTSTT--EEEEEEEEPPS-GGGG-SS----TT--------EEEEEEEEPTT-TTTTT--TT--EEEEE-PPP---------

Sequence (104 aa):
MIANFKETQLTDVRKGQKVAIEVDTFPGADITGHVDSIAPASGQVFALLPPDNATGNFTKIVQRIPVKITIDPDNPLAGRLRPGMSVVPTVTVKPVQHSTAAAS